Protein AF-A0AAV5RCD4-F1 (afdb_monomer_lite)

pLDDT: mean 82.8, std 16.0, range [38.75, 97.0]

InterPro domains:
  IPR007918 Mitochondrial distribution/morphology family 35/apoptosis [PF05254] (8-74)
  IPR007918 Mitochondrial distribution/morphology family 35/apoptosis [PTHR46403] (2-85)

Radius of gyration: 18.77 Å; chains: 1; bounding box: 31×48×38 Å

Foldseek 3Di:
DDPPDDADPQNVLRVLVVLLCVQCVCCCVPAVVVVRDPDDPSVVSVVVSVVSVVVVCVVVVCVVVVVVVVPDPVPDPVPPPDCVVVVVVVVVVVD

Secondary structure (DSSP, 8-state):
----P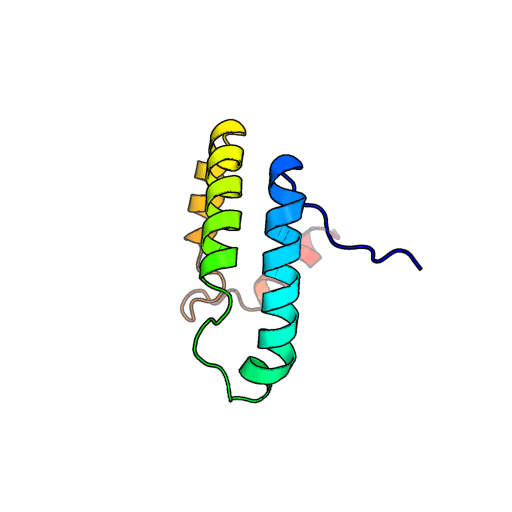PPPSSGGGHHHHHHHHHHHHHHIIIIITTT---S-TTHHHHHHHHHHHHHHHHHHT-HHHHHHHHH--TT-TT----HHHHHHHHHHS--

Sequence (95 aa):
MGNITSTSFAPECNELKQKYDTCFNTWYSEKFLKGKGLQNECEDFWIEYKECLDIHLAKQGIKPLLEEAKKELPFDENNNITDSQIQSEINKKSS

Organism: Pichia kluyveri (NCBI:txid36015)

Structure (mmCIF, N/CA/C/O backbone):
data_AF-A0AAV5RCD4-F1
#
_entry.id   AF-A0AAV5RCD4-F1
#
loop_
_atom_site.group_PDB
_atom_site.id
_atom_site.type_symbol
_atom_site.label_atom_id
_atom_site.label_alt_id
_atom_site.label_comp_id
_atom_site.label_asym_id
_atom_site.label_entity_id
_atom_site.label_seq_id
_atom_site.pdbx_PDB_ins_code
_atom_site.Cartn_x
_atom_site.Cartn_y
_atom_site.Cartn_z
_atom_site.occupancy
_atom_site.B_iso_or_equiv
_atom_site.auth_seq_id
_atom_site.auth_comp_id
_atom_site.auth_asym_id
_atom_site.auth_atom_id
_atom_site.pdbx_PDB_model_num
ATOM 1 N N . MET A 1 1 ? -14.670 -6.049 -21.350 1.00 38.75 1 MET A N 1
ATOM 2 C CA . MET A 1 1 ? -13.401 -6.523 -20.762 1.00 38.75 1 MET A CA 1
ATOM 3 C C . MET A 1 1 ? -13.208 -5.756 -19.465 1.00 38.75 1 MET A C 1
ATOM 5 O O . MET A 1 1 ? -12.732 -4.632 -19.498 1.00 38.75 1 MET A O 1
ATOM 9 N N . GLY A 1 2 ? -13.749 -6.276 -18.362 1.00 46.25 2 GLY A N 1
ATOM 10 C CA . GLY A 1 2 ? -13.642 -5.624 -17.058 1.00 46.25 2 GLY A CA 1
ATOM 11 C C . GLY A 1 2 ? -12.290 -5.962 -16.451 1.00 46.25 2 GLY A C 1
ATOM 12 O O . GLY A 1 2 ? -11.990 -7.138 -16.270 1.00 46.25 2 GLY A O 1
ATOM 13 N N . ASN A 1 3 ? -11.467 -4.952 -16.191 1.00 55.44 3 ASN A N 1
ATOM 14 C CA . ASN A 1 3 ? -10.241 -5.134 -15.431 1.00 55.44 3 ASN A CA 1
ATOM 15 C C . ASN A 1 3 ? -10.649 -5.371 -13.967 1.00 55.44 3 ASN A C 1
ATOM 17 O O . ASN A 1 3 ? -11.094 -4.439 -13.301 1.00 55.44 3 ASN A O 1
ATOM 21 N N . ILE A 1 4 ? -10.612 -6.623 -13.501 1.00 63.28 4 ILE A N 1
ATOM 22 C CA . ILE A 1 4 ? -10.949 -6.986 -12.116 1.00 63.28 4 ILE A CA 1
ATOM 23 C C . ILE A 1 4 ? -9.773 -6.644 -11.193 1.00 63.28 4 ILE A C 1
ATOM 25 O O . ILE A 1 4 ? -8.988 -7.503 -10.803 1.00 63.28 4 ILE A O 1
ATOM 29 N N . THR A 1 5 ? -9.609 -5.363 -10.874 1.00 70.06 5 THR A N 1
ATOM 30 C CA . THR A 1 5 ? -8.624 -4.917 -9.884 1.00 70.06 5 THR A CA 1
ATOM 31 C C . THR A 1 5 ? -9.144 -5.193 -8.472 1.00 70.06 5 THR A C 1
ATOM 33 O O . THR A 1 5 ? -10.315 -4.964 -8.169 1.00 70.06 5 THR A O 1
ATOM 36 N N . SER A 1 6 ? -8.279 -5.736 -7.609 1.00 85.06 6 SER A N 1
ATOM 37 C CA . SER A 1 6 ? -8.636 -6.060 -6.223 1.00 85.06 6 SER A CA 1
ATOM 38 C C . SER A 1 6 ? -9.066 -4.800 -5.472 1.00 85.06 6 SER A C 1
ATOM 40 O O . SER A 1 6 ? -8.363 -3.788 -5.489 1.00 85.06 6 SER A O 1
ATOM 42 N N . THR A 1 7 ? -10.217 -4.859 -4.808 1.00 89.94 7 THR A N 1
ATOM 43 C CA . THR A 1 7 ? -10.713 -3.763 -3.977 1.00 89.94 7 THR A CA 1
ATOM 44 C C . THR A 1 7 ? -9.985 -3.750 -2.638 1.00 89.94 7 THR A C 1
ATOM 46 O O . THR A 1 7 ? -9.755 -4.792 -2.026 1.00 89.94 7 THR A O 1
ATOM 49 N N . SER A 1 8 ? -9.646 -2.560 -2.160 1.00 91.75 8 SER A N 1
ATOM 50 C CA . SER A 1 8 ? -9.232 -2.335 -0.781 1.00 91.75 8 SER A CA 1
ATOM 51 C C . SER A 1 8 ? -10.365 -2.717 0.174 1.00 91.75 8 SER A C 1
ATOM 53 O O . SER A 1 8 ? -11.546 -2.555 -0.137 1.00 91.75 8 SER A O 1
ATOM 55 N N . PHE A 1 9 ? -10.001 -3.189 1.366 1.00 89.69 9 PHE A N 1
ATOM 56 C CA . PHE A 1 9 ? -10.965 -3.417 2.445 1.00 89.69 9 PHE A CA 1
ATOM 57 C C . PHE A 1 9 ? -11.595 -2.101 2.942 1.00 89.69 9 PHE A C 1
ATOM 59 O O . PHE A 1 9 ? -12.693 -2.110 3.490 1.00 89.69 9 PHE A O 1
ATOM 66 N N . ALA A 1 10 ? -10.895 -0.984 2.721 1.00 93.56 10 ALA A N 1
ATOM 67 C CA . ALA A 1 10 ? -11.358 0.382 2.912 1.00 93.56 10 ALA A CA 1
ATOM 68 C C . ALA A 1 10 ? -11.764 0.958 1.541 1.00 93.56 10 ALA A C 1
ATOM 70 O O . ALA A 1 10 ? -10.866 1.290 0.753 1.00 93.56 10 ALA A O 1
ATOM 71 N N . PRO A 1 11 ? -13.070 1.049 1.211 1.00 93.44 11 PRO A N 1
ATOM 72 C CA . PRO A 1 11 ? -13.528 1.474 -0.112 1.00 93.44 11 PRO A CA 1
ATOM 73 C C . PRO A 1 11 ? -13.031 2.864 -0.522 1.00 93.44 11 PRO A C 1
ATOM 75 O O . PRO A 1 11 ? -12.797 3.107 -1.704 1.00 93.44 11 PRO A O 1
ATOM 78 N N . GLU A 1 12 ? -12.821 3.755 0.446 1.00 93.19 12 GLU A N 1
ATOM 79 C CA . GLU A 1 12 ? -12.273 5.095 0.240 1.00 93.19 12 GLU A CA 1
ATOM 80 C C . GLU A 1 12 ? -10.812 5.087 -0.242 1.00 93.19 12 GLU A C 1
ATOM 82 O O . GLU A 1 12 ? -10.375 6.035 -0.886 1.00 93.19 12 GLU A O 1
ATOM 87 N N . CYS A 1 13 ? -10.069 4.003 0.002 1.00 96.50 13 CYS A N 1
ATOM 88 C CA . CYS A 1 13 ? -8.673 3.860 -0.416 1.00 96.50 13 CYS A CA 1
ATOM 89 C C . CYS A 1 13 ? -8.521 3.142 -1.771 1.00 96.50 13 CYS A C 1
ATOM 91 O O . CYS A 1 13 ? -7.396 2.894 -2.205 1.00 96.50 13 CYS A O 1
ATOM 93 N N . ASN A 1 14 ? -9.621 2.780 -2.448 1.00 95.19 14 ASN A N 1
ATOM 94 C CA . ASN A 1 14 ? -9.587 2.007 -3.697 1.00 95.19 14 ASN A CA 1
ATOM 95 C C . ASN A 1 14 ? -8.809 2.702 -4.820 1.00 95.19 14 ASN A C 1
ATOM 97 O O . ASN A 1 14 ? -8.028 2.056 -5.515 1.00 95.19 14 ASN A O 1
ATOM 101 N N . GLU A 1 15 ? -9.000 4.008 -5.002 1.00 94.88 15 GLU A N 1
ATOM 102 C CA . GLU A 1 15 ? -8.306 4.749 -6.062 1.00 94.88 15 GLU A CA 1
ATOM 103 C C . GLU A 1 15 ? -6.799 4.843 -5.796 1.00 94.88 15 GLU A C 1
ATOM 105 O O . GLU A 1 15 ? -5.992 4.643 -6.705 1.00 94.88 15 GLU A O 1
ATOM 110 N N . LEU A 1 16 ? -6.412 5.081 -4.538 1.00 96.12 16 LEU A N 1
ATOM 111 C CA . LEU A 1 16 ? -5.009 5.114 -4.115 1.00 96.12 16 LEU A CA 1
ATOM 112 C C . LEU A 1 16 ? -4.351 3.742 -4.298 1.00 96.12 16 LEU A C 1
ATOM 114 O O . LEU A 1 16 ? -3.258 3.650 -4.857 1.00 96.12 16 LEU A O 1
ATOM 118 N N . LYS A 1 17 ? -5.065 2.668 -3.934 1.00 95.44 17 LYS A N 1
ATOM 119 C CA . LYS A 1 17 ? -4.636 1.288 -4.174 1.00 95.44 17 LYS A CA 1
ATOM 120 C C . LYS A 1 17 ? -4.372 1.031 -5.653 1.00 95.44 17 LYS A C 1
ATOM 122 O O . LYS A 1 17 ? -3.328 0.495 -5.999 1.00 95.44 17 LYS A O 1
ATOM 127 N N . GLN A 1 18 ? -5.297 1.414 -6.533 1.00 95.00 18 GLN A N 1
ATOM 128 C CA . GLN A 1 18 ? -5.151 1.176 -7.970 1.00 95.00 18 GLN A CA 1
ATOM 129 C C . GLN A 1 18 ? -3.935 1.899 -8.558 1.00 95.00 18 GLN A C 1
ATOM 131 O O . GLN A 1 18 ? -3.218 1.311 -9.371 1.00 95.00 18 GLN A O 1
ATOM 136 N N . LYS A 1 19 ? -3.676 3.146 -8.139 1.00 95.00 19 LYS A N 1
ATOM 137 C CA . LYS A 1 19 ? -2.485 3.903 -8.559 1.00 95.00 19 LYS A CA 1
ATOM 138 C C . LYS A 1 19 ? -1.201 3.211 -8.105 1.00 95.00 19 LYS A C 1
ATOM 140 O O . LYS A 1 19 ? -0.320 2.967 -8.931 1.00 95.00 19 LYS A O 1
ATOM 145 N N . TYR A 1 20 ? -1.130 2.846 -6.825 1.00 96.44 20 TYR A N 1
ATOM 146 C CA . TYR A 1 20 ? 0.019 2.145 -6.262 1.00 96.44 20 TYR A CA 1
ATOM 147 C C . TYR A 1 20 ? 0.246 0.782 -6.933 1.00 96.44 20 TYR A C 1
ATOM 149 O O . TYR A 1 20 ? 1.333 0.544 -7.451 1.00 96.44 20 TYR A O 1
ATOM 157 N N . ASP A 1 21 ? -0.778 -0.073 -7.012 1.00 95.50 21 ASP A N 1
ATOM 158 C CA . ASP A 1 21 ? -0.681 -1.418 -7.594 1.00 95.50 21 ASP A CA 1
ATOM 159 C C . ASP A 1 21 ? -0.249 -1.360 -9.069 1.00 95.50 21 ASP A C 1
ATOM 161 O O . ASP A 1 21 ? 0.566 -2.166 -9.516 1.00 95.50 21 ASP A O 1
ATOM 165 N N . THR A 1 22 ? -0.757 -0.393 -9.840 1.00 95.00 22 THR A N 1
ATOM 166 C CA . THR A 1 22 ? -0.372 -0.219 -11.252 1.00 95.00 22 THR A CA 1
ATOM 167 C C . THR A 1 22 ? 1.108 0.143 -11.389 1.00 95.00 22 THR A C 1
ATOM 169 O O . THR A 1 22 ? 1.815 -0.441 -12.219 1.00 95.00 22 THR A O 1
ATOM 172 N N . CYS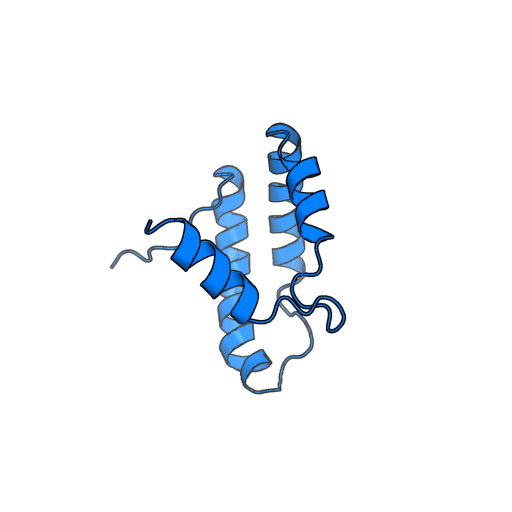 A 1 23 ? 1.591 1.072 -10.557 1.00 95.69 23 CYS A N 1
ATOM 173 C CA . CYS A 1 23 ? 3.005 1.434 -10.512 1.00 95.69 23 CYS A CA 1
ATOM 174 C C . CYS A 1 23 ? 3.858 0.230 -10.089 1.00 95.69 23 CYS A C 1
ATOM 176 O O . CYS A 1 23 ? 4.786 -0.159 -10.803 1.00 95.69 23 CYS A O 1
ATOM 178 N N . PHE A 1 24 ? 3.491 -0.409 -8.975 1.00 95.44 24 PHE A N 1
ATOM 179 C CA . PHE A 1 24 ? 4.218 -1.532 -8.397 1.00 95.44 24 PHE A CA 1
ATOM 180 C C . PHE A 1 24 ? 4.318 -2.707 -9.368 1.00 95.44 24 PHE A C 1
ATOM 182 O O . PHE A 1 24 ? 5.412 -3.211 -9.581 1.00 95.44 24 PHE A O 1
ATOM 189 N N . ASN A 1 25 ? 3.223 -3.118 -10.014 1.00 94.50 25 ASN A N 1
ATOM 190 C CA . ASN A 1 25 ? 3.230 -4.253 -10.943 1.00 94.50 25 ASN A CA 1
ATOM 191 C C . ASN A 1 25 ? 4.176 -4.028 -12.131 1.00 94.50 25 ASN A C 1
ATOM 193 O O . ASN A 1 25 ? 4.876 -4.951 -12.565 1.00 94.50 25 ASN A O 1
ATOM 197 N N . THR A 1 26 ? 4.220 -2.791 -12.633 1.00 94.31 26 THR A N 1
ATOM 198 C CA . THR A 1 26 ? 5.123 -2.395 -13.718 1.00 94.31 26 THR A CA 1
ATOM 199 C C . THR A 1 26 ? 6.573 -2.431 -13.246 1.00 94.31 26 THR A C 1
ATOM 201 O O . THR A 1 26 ? 7.408 -3.093 -13.861 1.00 94.31 26 THR A O 1
ATOM 204 N N . TRP A 1 27 ? 6.872 -1.770 -12.125 1.00 95.06 27 TRP A N 1
ATOM 205 C CA . TRP A 1 27 ? 8.210 -1.749 -11.535 1.00 95.06 27 TRP A CA 1
ATOM 206 C C . TRP A 1 27 ? 8.705 -3.160 -11.179 1.00 95.06 27 TRP A C 1
ATOM 208 O O . TRP A 1 27 ? 9.830 -3.533 -11.516 1.00 95.06 27 TRP A O 1
ATOM 218 N N . TYR A 1 28 ? 7.848 -3.980 -10.573 1.00 94.00 28 TYR A N 1
ATOM 219 C CA . TYR A 1 28 ? 8.169 -5.336 -10.149 1.00 94.00 28 TYR A CA 1
ATOM 220 C C . TYR A 1 28 ? 8.578 -6.206 -11.343 1.00 94.00 28 TYR A C 1
ATOM 222 O O . TYR A 1 28 ? 9.647 -6.819 -11.336 1.00 94.00 28 TYR A O 1
ATOM 230 N N . SER A 1 29 ? 7.779 -6.189 -12.413 1.00 93.94 29 SER A N 1
ATOM 231 C CA . SER A 1 29 ? 8.013 -7.011 -13.607 1.00 93.94 29 SER A CA 1
ATOM 232 C C . SER A 1 29 ? 9.194 -6.518 -14.448 1.00 93.94 29 SER A C 1
ATOM 234 O O . SER A 1 29 ? 10.006 -7.309 -14.929 1.00 93.94 29 SER A O 1
ATOM 236 N N . GLU A 1 30 ? 9.313 -5.203 -14.633 1.00 92.88 30 GLU A N 1
ATOM 237 C CA . GLU A 1 30 ? 10.261 -4.619 -15.585 1.00 92.88 30 GLU A CA 1
ATOM 238 C C . GLU A 1 30 ? 11.611 -4.245 -14.972 1.00 92.88 30 GLU A C 1
ATOM 240 O O . GLU A 1 30 ? 12.610 -4.148 -15.693 1.00 92.88 30 GLU A O 1
ATOM 245 N N . LYS A 1 31 ? 11.669 -4.038 -13.655 1.00 92.44 31 LYS A N 1
ATOM 246 C CA . LYS A 1 31 ? 12.870 -3.559 -12.963 1.00 92.44 31 LYS A CA 1
ATOM 247 C C . LYS A 1 31 ? 13.340 -4.552 -11.916 1.00 92.44 31 LYS A C 1
ATOM 249 O O . LYS A 1 31 ? 14.462 -5.044 -12.036 1.00 92.44 31 LYS A O 1
ATOM 254 N N . PHE A 1 32 ? 12.500 -4.862 -10.930 1.00 93.44 32 PHE A N 1
ATOM 255 C CA . PHE A 1 32 ? 12.892 -5.690 -9.789 1.00 93.44 32 PHE A CA 1
ATOM 256 C C . PHE A 1 32 ? 13.277 -7.109 -10.227 1.00 93.44 32 PHE A C 1
ATOM 258 O O . PHE A 1 32 ? 14.425 -7.512 -10.047 1.00 93.44 32 PHE A O 1
ATOM 265 N N . LEU A 1 33 ? 12.381 -7.825 -10.918 1.00 94.12 33 LEU A N 1
ATOM 266 C CA . LEU A 1 33 ? 12.641 -9.195 -11.390 1.00 94.12 33 LEU A CA 1
ATOM 267 C C . LEU A 1 33 ? 13.790 -9.290 -12.405 1.00 94.12 33 LEU A C 1
ATOM 269 O O . LEU A 1 33 ? 14.404 -10.344 -12.552 1.00 94.12 33 LEU A O 1
ATOM 273 N N . LYS A 1 34 ? 14.110 -8.192 -13.098 1.00 94.62 34 LYS A N 1
ATOM 274 C CA . LYS A 1 34 ? 15.224 -8.123 -14.059 1.00 94.62 34 LYS A CA 1
ATOM 275 C C . LYS A 1 34 ? 16.545 -7.688 -13.410 1.00 94.62 34 LYS A C 1
ATOM 277 O O . LYS A 1 34 ? 17.520 -7.488 -14.132 1.00 94.62 34 LYS A O 1
ATOM 282 N N . GLY A 1 35 ? 16.578 -7.499 -12.087 1.00 92.00 35 GLY A N 1
ATOM 283 C CA . GLY A 1 35 ? 17.763 -7.074 -11.335 1.00 92.00 35 GLY A CA 1
ATOM 284 C C . GLY A 1 35 ? 18.190 -5.624 -11.593 1.00 92.00 35 GLY A C 1
ATOM 285 O O . GLY A 1 35 ? 19.346 -5.277 -11.375 1.00 92.00 35 GLY A O 1
ATOM 286 N N . LYS A 1 36 ? 17.286 -4.778 -12.103 1.00 87.12 36 LYS A N 1
ATOM 287 C CA . LYS A 1 36 ? 17.566 -3.392 -12.525 1.00 87.12 36 LYS A CA 1
ATOM 288 C C . LYS A 1 36 ? 16.959 -2.325 -11.611 1.00 87.12 36 LYS A C 1
ATOM 290 O O . LYS A 1 36 ? 17.271 -1.154 -11.792 1.00 87.12 36 LYS A O 1
ATOM 295 N N . GLY A 1 37 ? 16.088 -2.699 -10.673 1.00 79.50 37 GLY A N 1
ATOM 296 C CA . GLY A 1 37 ? 15.396 -1.760 -9.786 1.00 79.50 37 GLY A CA 1
ATOM 297 C C . GLY A 1 37 ? 15.444 -2.211 -8.340 1.00 79.50 37 GLY A C 1
ATOM 298 O O . GLY A 1 37 ? 14.574 -2.955 -7.907 1.00 79.50 37 GLY A O 1
ATOM 299 N N . LEU A 1 38 ? 16.459 -1.754 -7.604 1.00 79.88 38 LEU A N 1
ATOM 300 C CA . LEU A 1 38 ? 16.524 -1.906 -6.144 1.00 79.88 38 LEU A CA 1
ATOM 301 C C . LEU A 1 38 ? 15.834 -0.749 -5.408 1.00 79.88 38 LEU A C 1
ATOM 303 O O . LEU A 1 38 ? 15.556 -0.856 -4.219 1.00 79.88 38 LEU A O 1
ATOM 307 N N . GLN A 1 39 ? 15.563 0.354 -6.106 1.00 83.75 39 GLN A N 1
ATOM 308 C CA . GLN A 1 39 ? 14.892 1.519 -5.546 1.00 83.75 39 GLN A CA 1
ATOM 309 C C . GLN A 1 39 ? 13.395 1.460 -5.849 1.00 83.75 39 GLN A C 1
ATOM 311 O O . GLN A 1 39 ? 13.007 1.160 -6.980 1.00 83.75 39 GLN A O 1
ATOM 316 N N . ASN A 1 40 ? 12.571 1.750 -4.841 1.00 79.88 40 ASN A N 1
ATOM 317 C CA . ASN A 1 40 ? 11.124 1.846 -4.989 1.00 79.88 40 ASN A CA 1
ATOM 318 C C . ASN A 1 40 ? 10.763 3.148 -5.718 1.00 79.88 40 ASN A C 1
ATOM 320 O O . ASN A 1 40 ? 10.854 4.233 -5.151 1.00 79.88 40 ASN A O 1
ATOM 324 N N . GLU A 1 41 ? 10.360 3.037 -6.981 1.00 90.25 41 GLU A N 1
ATOM 325 C CA . GLU A 1 41 ? 9.911 4.174 -7.800 1.00 90.25 41 GLU A CA 1
ATOM 326 C C . GLU A 1 41 ? 8.453 4.578 -7.488 1.00 90.25 41 GLU A C 1
ATOM 328 O O . GLU A 1 41 ? 7.969 5.590 -7.982 1.00 90.25 41 GLU A O 1
ATOM 333 N N . CYS A 1 42 ? 7.752 3.794 -6.663 1.00 95.06 42 CYS A N 1
ATOM 334 C CA . CYS A 1 42 ? 6.333 3.952 -6.339 1.00 95.06 42 CYS A CA 1
ATOM 335 C C . CYS A 1 42 ? 6.098 4.433 -4.898 1.00 95.06 42 CYS A C 1
ATOM 337 O O . CYS A 1 42 ? 4.989 4.289 -4.383 1.00 95.06 42 CYS A O 1
ATOM 339 N N . GLU A 1 43 ? 7.136 4.956 -4.235 1.00 94.00 43 GLU A N 1
ATOM 340 C CA . GLU A 1 43 ? 7.098 5.341 -2.818 1.00 94.00 43 GLU A CA 1
ATOM 341 C C . GLU A 1 43 ? 6.031 6.406 -2.530 1.00 94.00 43 GLU A C 1
ATOM 343 O O . GLU A 1 43 ? 5.270 6.260 -1.580 1.00 94.00 43 GLU A O 1
ATOM 348 N N . ASP A 1 44 ? 5.890 7.417 -3.389 1.00 94.38 44 ASP A N 1
ATOM 349 C CA . ASP A 1 44 ? 4.897 8.482 -3.187 1.00 94.38 44 ASP A CA 1
ATOM 350 C C . ASP A 1 44 ? 3.463 7.921 -3.179 1.00 94.38 44 ASP A C 1
ATOM 352 O O . ASP A 1 44 ? 2.682 8.180 -2.263 1.00 94.38 44 ASP A O 1
ATOM 356 N N . PHE A 1 45 ? 3.135 7.056 -4.148 1.00 94.94 45 PHE A N 1
ATOM 357 C CA . PHE A 1 45 ? 1.830 6.386 -4.203 1.00 94.94 45 PHE A CA 1
ATOM 358 C C . PHE A 1 45 ? 1.619 5.429 -3.027 1.00 94.94 45 PHE A C 1
ATOM 360 O O . PHE A 1 45 ? 0.492 5.255 -2.560 1.00 94.94 45 PHE A O 1
ATOM 367 N N . TRP A 1 46 ? 2.694 4.792 -2.556 1.00 96.12 46 TRP A N 1
ATOM 368 C CA . TRP A 1 46 ? 2.648 3.913 -1.395 1.00 96.12 46 TRP A CA 1
ATOM 369 C C . TRP A 1 46 ? 2.307 4.680 -0.123 1.00 96.12 46 TRP A C 1
ATOM 371 O O . TRP A 1 46 ? 1.443 4.235 0.629 1.00 96.12 46 TRP A O 1
ATOM 381 N N . ILE A 1 47 ? 2.953 5.825 0.109 1.00 96.38 47 ILE A N 1
ATOM 382 C CA . ILE A 1 47 ? 2.732 6.651 1.298 1.00 96.38 47 ILE A CA 1
ATOM 383 C C . ILE A 1 47 ? 1.267 7.089 1.369 1.00 96.38 47 ILE A C 1
ATOM 385 O O . ILE A 1 47 ? 0.622 6.861 2.393 1.00 96.38 47 ILE A O 1
ATOM 389 N N . GLU A 1 48 ? 0.717 7.620 0.272 1.00 96.06 48 GLU A N 1
ATOM 390 C CA . GLU A 1 48 ? -0.687 8.051 0.212 1.00 96.06 48 GLU A CA 1
ATOM 391 C C . GLU A 1 48 ? -1.657 6.894 0.498 1.00 96.06 48 GLU A C 1
ATOM 393 O O . GLU A 1 48 ? -2.583 7.012 1.308 1.00 96.06 48 GLU A O 1
ATOM 398 N N . TYR A 1 49 ? -1.444 5.743 -0.147 1.00 96.69 49 TYR A N 1
ATOM 399 C CA . TYR A 1 49 ? -2.289 4.570 0.058 1.00 96.69 49 TYR A CA 1
ATOM 400 C C . TYR A 1 49 ? -2.191 4.037 1.493 1.00 96.69 49 TYR A C 1
ATOM 402 O O . TYR A 1 49 ? -3.215 3.765 2.125 1.00 96.69 49 TYR A O 1
ATOM 410 N N . LYS A 1 50 ? -0.972 3.917 2.026 1.00 95.88 50 LYS A N 1
ATOM 411 C CA . LYS A 1 50 ? -0.708 3.418 3.377 1.00 95.88 50 LYS A CA 1
ATOM 412 C C . LYS A 1 50 ? -1.346 4.306 4.437 1.00 95.88 50 LYS A C 1
ATOM 414 O O . LYS A 1 50 ? -1.962 3.778 5.358 1.00 95.88 50 LYS A O 1
ATOM 419 N N . GLU A 1 51 ? -1.241 5.625 4.305 1.00 96.44 51 GLU A N 1
ATOM 420 C CA . GLU A 1 51 ? -1.858 6.562 5.244 1.00 96.44 51 GLU A CA 1
ATOM 421 C C . GLU A 1 51 ? -3.381 6.373 5.299 1.00 96.44 51 GLU A C 1
ATOM 423 O O . GLU A 1 51 ? -3.961 6.256 6.383 1.00 96.44 51 GLU A O 1
ATOM 428 N N . CYS A 1 52 ? -4.022 6.236 4.134 1.00 97.00 52 CYS A N 1
ATOM 429 C CA . CYS A 1 52 ? -5.451 5.939 4.048 1.00 97.00 52 CYS A CA 1
ATOM 430 C C . CYS A 1 52 ? -5.811 4.632 4.780 1.00 97.00 52 CYS A C 1
ATOM 432 O O . CYS A 1 52 ? -6.770 4.591 5.560 1.00 97.00 52 CYS A O 1
ATOM 434 N N . LEU A 1 53 ? -5.009 3.574 4.596 1.00 95.19 53 LEU A N 1
ATOM 435 C CA . LEU A 1 53 ? -5.208 2.307 5.301 1.00 95.19 53 LEU A CA 1
ATOM 436 C C . LEU A 1 53 ? -5.020 2.440 6.812 1.00 95.19 53 LEU A C 1
ATOM 438 O O . LEU A 1 53 ? -5.834 1.913 7.567 1.00 95.19 53 LEU A O 1
ATOM 442 N N . ASP A 1 54 ? -3.974 3.126 7.269 1.00 93.56 54 ASP A N 1
ATOM 443 C CA . ASP A 1 54 ? -3.651 3.255 8.692 1.00 93.56 54 ASP A CA 1
ATOM 444 C C . ASP A 1 54 ? -4.770 3.961 9.468 1.00 93.56 54 ASP A C 1
ATOM 446 O O . ASP A 1 54 ? -5.086 3.566 10.599 1.00 93.56 54 ASP A O 1
ATOM 450 N N . ILE A 1 55 ? -5.413 4.954 8.845 1.00 93.75 55 ILE A N 1
ATOM 451 C CA . ILE A 1 55 ? -6.598 5.632 9.384 1.00 93.75 55 ILE A CA 1
ATOM 452 C C . ILE A 1 55 ? -7.770 4.653 9.499 1.00 93.75 55 ILE A C 1
ATOM 454 O O . ILE A 1 55 ? -8.440 4.606 10.535 1.00 93.75 55 ILE A O 1
ATOM 458 N N . HIS A 1 56 ? -8.034 3.857 8.461 1.00 94.31 56 HIS A N 1
ATOM 459 C CA . HIS A 1 56 ? -9.150 2.915 8.477 1.00 94.31 56 HIS A CA 1
ATOM 460 C C . HIS A 1 56 ? -8.909 1.750 9.456 1.00 94.31 56 HIS A C 1
ATOM 462 O O . HIS A 1 56 ? -9.800 1.397 10.228 1.00 94.31 56 HIS A O 1
ATOM 468 N N . LEU A 1 57 ? -7.698 1.188 9.500 1.00 93.12 57 LEU A N 1
ATOM 469 C CA . LEU A 1 57 ? -7.309 0.121 10.432 1.00 93.12 57 LEU A CA 1
ATOM 470 C C . LEU A 1 57 ? -7.481 0.545 11.892 1.00 93.12 57 LEU A C 1
ATOM 472 O O . LEU A 1 57 ? -7.931 -0.253 12.717 1.00 93.12 57 LEU A O 1
ATOM 476 N N . ALA A 1 58 ? -7.149 1.800 12.210 1.00 91.31 58 ALA A N 1
ATOM 477 C CA . ALA A 1 58 ? -7.360 2.354 13.542 1.00 91.31 58 ALA A CA 1
ATOM 478 C C . ALA A 1 58 ? -8.854 2.409 13.908 1.00 91.31 58 ALA A C 1
ATOM 480 O O . ALA A 1 58 ? -9.213 2.064 15.031 1.00 91.31 58 ALA A O 1
ATOM 481 N N . LYS A 1 59 ? -9.732 2.765 12.957 1.00 93.00 59 LYS A N 1
ATOM 482 C CA . LYS A 1 59 ? -11.193 2.791 13.166 1.00 93.00 59 LYS A CA 1
ATOM 483 C C . LYS A 1 59 ? -11.791 1.400 13.389 1.00 93.00 59 LYS A C 1
ATOM 485 O O . LYS A 1 59 ? -12.714 1.266 14.181 1.00 93.00 59 LYS A O 1
ATOM 490 N N . GLN A 1 60 ? -11.269 0.376 12.712 1.00 92.56 60 GLN A N 1
ATOM 491 C CA . GLN A 1 60 ? -11.760 -1.006 12.826 1.00 92.56 60 GLN A CA 1
ATOM 492 C C . GLN A 1 60 ? -11.258 -1.734 14.083 1.00 92.56 60 GLN A C 1
ATOM 494 O O . GLN A 1 60 ? -11.714 -2.834 14.380 1.00 92.56 60 GLN A O 1
ATOM 499 N N . GLY A 1 61 ? -10.286 -1.171 14.810 1.00 90.56 61 GLY A N 1
ATOM 500 C CA . GLY A 1 61 ? -9.738 -1.780 16.028 1.00 90.56 61 GLY A CA 1
ATOM 501 C C . GLY A 1 61 ? -8.877 -3.032 15.802 1.00 90.56 61 GLY A C 1
ATOM 502 O O . GLY A 1 61 ? -8.375 -3.597 16.767 1.00 90.56 61 GLY A O 1
ATOM 503 N N . ILE A 1 62 ? -8.650 -3.450 14.551 1.00 91.62 62 ILE A N 1
ATOM 504 C CA . ILE A 1 62 ? -7.806 -4.610 14.204 1.00 91.62 62 ILE A CA 1
ATOM 505 C C . ILE A 1 62 ? -6.306 -4.283 14.204 1.00 91.62 62 ILE A C 1
ATOM 507 O O . ILE A 1 62 ? -5.469 -5.183 14.213 1.00 91.62 62 ILE A O 1
ATOM 511 N N . LYS A 1 63 ? -5.947 -2.992 14.225 1.00 88.75 63 LYS A N 1
ATOM 512 C CA . LYS A 1 63 ? -4.554 -2.529 14.166 1.00 88.75 63 LYS A CA 1
ATOM 513 C C . LYS A 1 63 ? -3.624 -3.225 15.181 1.00 88.75 63 LYS A C 1
ATOM 515 O O . LYS A 1 63 ? -2.572 -3.677 14.747 1.00 88.75 63 LYS A O 1
ATOM 520 N N . PRO A 1 64 ? -3.974 -3.401 16.473 1.00 90.62 64 PRO A N 1
ATOM 521 C CA . PRO A 1 64 ? -3.097 -4.082 17.431 1.00 90.62 64 PRO A CA 1
ATOM 522 C C . PRO A 1 64 ? -2.812 -5.546 17.071 1.00 90.62 64 PRO A C 1
ATOM 524 O O . PRO A 1 64 ? -1.687 -6.000 17.235 1.00 90.62 64 PRO A O 1
ATOM 527 N N . LEU A 1 65 ? -3.810 -6.265 16.545 1.00 90.56 65 LEU A N 1
ATOM 528 C CA . LEU A 1 65 ? -3.654 -7.658 16.113 1.00 90.56 65 LEU A CA 1
ATOM 529 C C . LEU A 1 65 ? -2.757 -7.756 14.880 1.00 90.56 65 LEU A C 1
ATOM 531 O O . LEU A 1 65 ? -1.901 -8.629 14.804 1.00 90.56 65 LEU A O 1
ATOM 535 N N . LEU A 1 66 ? -2.929 -6.832 13.932 1.00 91.06 66 LEU A N 1
ATOM 536 C CA . LEU A 1 66 ? -2.084 -6.766 12.746 1.00 91.06 66 LEU A CA 1
ATOM 537 C C . LEU A 1 66 ? -0.624 -6.455 13.106 1.00 91.06 66 LEU A C 1
ATOM 539 O O . LEU A 1 66 ? 0.281 -7.059 12.543 1.00 91.06 66 LEU A O 1
ATOM 543 N N . GLU A 1 67 ? -0.387 -5.523 14.032 1.00 90.31 67 GLU A N 1
ATOM 544 C CA . GLU A 1 67 ? 0.970 -5.196 14.484 1.00 90.31 67 GLU A CA 1
ATOM 545 C C . GLU A 1 67 ? 1.621 -6.334 15.269 1.00 90.31 67 GLU A C 1
ATOM 547 O O . GLU A 1 67 ? 2.832 -6.504 15.181 1.00 90.31 67 GLU A O 1
ATOM 552 N N . GLU A 1 68 ? 0.846 -7.130 16.006 1.00 91.25 68 GLU A N 1
ATOM 553 C CA . GLU A 1 68 ? 1.377 -8.329 16.653 1.00 91.25 68 GLU A CA 1
ATOM 554 C C . GLU A 1 68 ? 1.771 -9.389 15.621 1.00 91.25 68 GLU A C 1
ATOM 556 O O . GLU A 1 68 ? 2.916 -9.831 15.616 1.00 91.25 68 GLU A O 1
ATOM 561 N N . ALA A 1 69 ? 0.889 -9.686 14.663 1.00 90.50 69 ALA A N 1
ATOM 562 C CA . ALA A 1 69 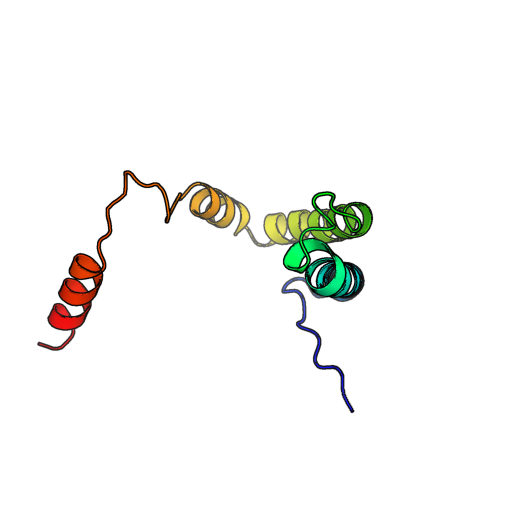? 1.174 -10.632 13.585 1.00 90.50 69 ALA A CA 1
ATOM 563 C C . ALA A 1 69 ? 2.388 -10.217 12.731 1.00 90.50 69 ALA A C 1
ATOM 565 O O . ALA A 1 69 ? 3.143 -11.064 12.271 1.00 90.50 69 ALA A O 1
ATOM 566 N N . LYS A 1 70 ? 2.623 -8.912 12.530 1.00 88.38 70 LYS A N 1
ATOM 567 C CA . LYS A 1 70 ? 3.810 -8.411 11.809 1.00 88.38 70 LYS A CA 1
ATOM 568 C C . LYS A 1 70 ? 5.133 -8.666 12.536 1.00 88.38 70 LYS A C 1
ATOM 570 O O . LYS A 1 70 ? 6.171 -8.669 11.880 1.00 88.38 70 LYS A O 1
ATOM 575 N N . LYS A 1 71 ? 5.122 -8.796 13.867 1.00 89.06 71 LYS A N 1
ATOM 576 C CA . LYS A 1 71 ? 6.329 -9.110 14.651 1.00 89.06 71 LYS A CA 1
ATOM 577 C C . LYS A 1 71 ? 6.662 -10.591 14.618 1.00 89.06 71 LYS A C 1
ATOM 579 O O . LYS A 1 71 ? 7.791 -10.955 14.936 1.00 89.06 71 LYS A O 1
ATOM 584 N N . GLU A 1 72 ? 5.694 -11.435 14.279 1.00 86.19 72 GLU A N 1
ATOM 585 C CA . GLU A 1 72 ? 5.957 -12.844 14.048 1.00 86.19 72 GLU A CA 1
ATOM 586 C C . GLU A 1 72 ? 6.903 -12.936 12.844 1.00 86.19 72 GLU A C 1
ATOM 588 O O . GLU A 1 72 ? 6.618 -12.419 11.764 1.00 86.19 72 GLU A O 1
ATOM 593 N N . LEU A 1 73 ? 8.074 -13.538 13.052 1.00 77.81 73 LEU A N 1
ATOM 594 C CA . LEU A 1 73 ? 9.066 -13.802 12.014 1.00 77.81 73 LEU A CA 1
ATOM 595 C C . LEU A 1 73 ? 8.930 -15.275 11.607 1.00 77.81 73 LEU A C 1
ATOM 597 O O . LEU A 1 73 ? 9.668 -16.127 12.109 1.00 77.81 73 LEU A O 1
ATOM 601 N N . PRO A 1 74 ? 7.971 -15.619 10.724 1.00 75.94 74 PRO A N 1
ATOM 602 C CA . PRO A 1 74 ? 7.682 -17.010 10.379 1.00 75.94 74 PRO A CA 1
ATOM 603 C C . PRO A 1 74 ? 8.840 -17.709 9.655 1.00 75.94 74 PRO A C 1
ATOM 605 O O . PRO A 1 74 ? 8.820 -18.927 9.521 1.00 75.94 74 PRO A O 1
ATOM 608 N N . PHE A 1 75 ? 9.838 -16.951 9.191 1.00 76.31 75 PHE A N 1
ATOM 609 C CA . PHE A 1 75 ? 10.987 -17.453 8.439 1.00 76.31 75 PHE A CA 1
ATOM 610 C C . PHE A 1 75 ? 12.331 -17.182 9.131 1.00 76.31 75 PHE A C 1
ATOM 612 O O . PHE A 1 75 ? 13.368 -17.218 8.472 1.00 76.31 75 PHE A O 1
ATOM 619 N N . ASP A 1 76 ? 12.338 -16.911 10.440 1.00 72.25 76 ASP A N 1
ATOM 620 C CA . ASP A 1 76 ? 13.591 -16.887 11.196 1.00 72.25 76 ASP A CA 1
ATOM 621 C C . ASP A 1 76 ? 14.235 -18.276 11.175 1.00 72.25 76 ASP A C 1
ATOM 623 O O . ASP A 1 76 ? 13.621 -19.253 11.598 1.00 72.25 76 ASP A O 1
ATOM 627 N N . GLU A 1 77 ? 15.501 -18.360 10.753 1.00 61.00 77 GLU A N 1
ATOM 628 C CA . GLU A 1 77 ? 16.272 -19.615 10.654 1.00 61.00 77 GLU A CA 1
ATOM 629 C C . GLU A 1 77 ? 16.331 -20.409 11.978 1.00 61.00 77 GLU A C 1
ATOM 631 O O . GLU A 1 77 ? 16.587 -21.612 11.987 1.00 61.00 77 GLU A O 1
ATOM 636 N N . ASN A 1 78 ? 16.064 -19.748 13.109 1.00 59.12 78 ASN A N 1
ATOM 637 C CA . ASN A 1 78 ? 16.023 -20.357 14.440 1.00 59.12 78 ASN A CA 1
ATOM 638 C C . ASN A 1 78 ? 14.650 -20.952 14.810 1.00 59.12 78 ASN A C 1
ATOM 640 O O . ASN A 1 78 ? 14.570 -21.764 15.732 1.00 59.12 78 ASN A O 1
ATOM 644 N N . ASN A 1 79 ? 13.580 -20.596 14.096 1.00 56.62 79 ASN A N 1
ATOM 645 C CA . ASN A 1 79 ? 12.270 -21.230 14.202 1.00 56.62 79 ASN A CA 1
ATOM 646 C C . ASN A 1 79 ? 12.196 -22.362 13.179 1.00 56.62 79 ASN A C 1
ATOM 648 O O . ASN A 1 79 ? 11.560 -22.255 12.134 1.00 56.62 79 ASN A O 1
ATOM 652 N N . ASN A 1 80 ? 12.852 -23.477 13.505 1.00 54.06 80 ASN A N 1
ATOM 653 C CA . ASN A 1 80 ? 12.710 -24.738 12.782 1.00 54.06 80 ASN A CA 1
ATOM 654 C C . ASN A 1 80 ? 11.301 -25.320 12.982 1.00 54.06 80 ASN A C 1
ATOM 656 O O . ASN A 1 80 ? 11.146 -26.390 13.574 1.00 54.06 80 ASN A O 1
ATOM 660 N N . ILE A 1 81 ? 10.274 -24.656 12.447 1.00 60.34 81 ILE A N 1
ATOM 661 C CA . ILE A 1 81 ? 9.054 -25.351 12.058 1.00 60.34 81 ILE A CA 1
ATOM 662 C C . ILE A 1 81 ? 9.385 -26.086 10.772 1.00 60.34 81 ILE A C 1
ATOM 664 O O . ILE A 1 81 ? 9.137 -25.630 9.662 1.00 60.34 81 ILE A O 1
ATOM 668 N N . THR A 1 82 ? 10.046 -27.228 10.940 1.00 60.47 82 THR A N 1
ATOM 669 C CA . THR A 1 82 ? 10.219 -28.171 9.841 1.00 60.47 82 THR A CA 1
ATOM 670 C C . THR A 1 82 ? 8.834 -28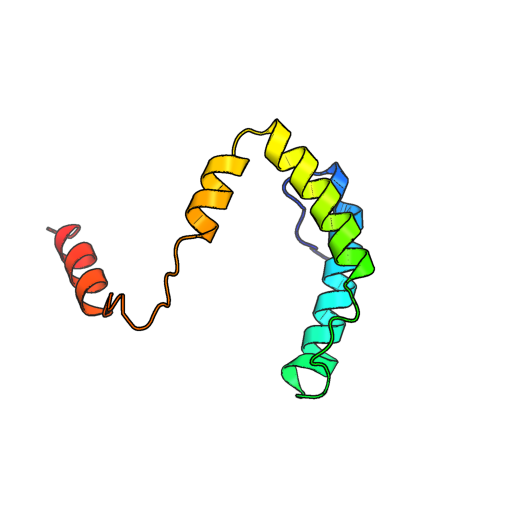.642 9.408 1.00 60.47 82 THR A C 1
ATOM 672 O O . THR A 1 82 ? 7.965 -28.884 10.250 1.00 60.47 82 THR A O 1
ATOM 675 N N . ASP A 1 83 ? 8.647 -28.857 8.107 1.00 56.78 83 ASP A N 1
ATOM 676 C CA . ASP A 1 83 ? 7.424 -29.412 7.505 1.00 56.78 83 ASP A CA 1
ATOM 677 C C . ASP A 1 83 ? 6.914 -30.703 8.193 1.00 56.78 83 ASP A C 1
ATOM 679 O O . ASP A 1 83 ? 5.763 -31.112 8.026 1.00 56.78 83 ASP A O 1
ATOM 683 N N . SER A 1 84 ? 7.751 -31.338 9.022 1.00 52.47 84 SER A N 1
ATOM 684 C CA . SER A 1 84 ? 7.395 -32.462 9.888 1.00 52.47 84 SER A CA 1
ATOM 685 C C . SER A 1 84 ? 6.358 -32.127 10.976 1.00 52.47 84 SER A C 1
ATOM 687 O O . SER A 1 84 ? 5.512 -32.972 11.276 1.00 52.47 84 SER A O 1
ATOM 689 N N . GLN A 1 85 ? 6.345 -30.906 11.531 1.00 57.22 85 GLN A N 1
ATOM 690 C CA . GLN A 1 85 ? 5.348 -30.502 12.534 1.00 57.22 85 GLN A CA 1
ATOM 691 C C . GLN A 1 85 ? 3.965 -30.311 11.899 1.00 57.22 85 GLN A C 1
ATOM 693 O O . GLN A 1 85 ? 2.967 -30.763 12.461 1.00 57.22 85 GLN A O 1
ATOM 698 N N . ILE A 1 86 ? 3.914 -29.776 10.676 1.00 59.53 86 ILE A N 1
ATOM 699 C CA . ILE A 1 86 ? 2.675 -29.581 9.907 1.00 59.53 86 ILE A CA 1
ATOM 700 C C . ILE A 1 86 ? 2.025 -30.931 9.560 1.00 59.53 86 ILE A C 1
ATOM 702 O O . ILE A 1 86 ? 0.819 -31.110 9.734 1.00 59.53 86 ILE A O 1
ATOM 706 N N . GLN A 1 87 ? 2.818 -31.929 9.158 1.00 56.38 87 GLN A N 1
ATOM 707 C CA . GLN A 1 87 ? 2.319 -33.286 8.890 1.00 56.38 87 GLN A CA 1
ATOM 708 C C . GLN A 1 87 ? 1.760 -33.960 10.156 1.00 56.38 87 GLN A C 1
ATOM 710 O O . GLN A 1 87 ? 0.781 -34.707 10.089 1.00 56.38 87 GLN A O 1
ATOM 715 N N . SER A 1 88 ? 2.344 -33.686 11.327 1.00 58.44 88 SER A N 1
ATOM 716 C CA . SER A 1 88 ? 1.888 -34.271 12.592 1.00 58.44 88 SER A CA 1
ATOM 717 C C . SER A 1 88 ? 0.512 -33.753 13.033 1.00 58.44 88 SER A C 1
ATOM 719 O O . SER A 1 88 ? -0.295 -34.532 13.542 1.00 58.44 88 SER A O 1
ATOM 721 N N . GLU A 1 89 ? 0.193 -32.481 12.770 1.00 58.47 89 GLU A N 1
ATOM 722 C CA . GLU A 1 89 ? -1.120 -31.907 13.092 1.00 58.47 89 GLU A CA 1
ATOM 723 C C . GLU A 1 89 ? -2.203 -32.314 12.085 1.00 58.47 89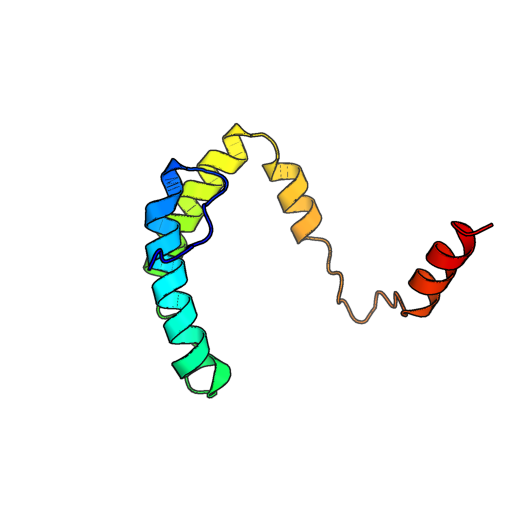 GLU A C 1
ATOM 725 O O . GLU A 1 89 ? -3.341 -32.583 12.477 1.00 58.47 89 GLU A O 1
ATOM 730 N N . ILE A 1 90 ? -1.844 -32.458 10.804 1.00 63.06 90 ILE A N 1
ATOM 731 C CA . ILE A 1 90 ? -2.753 -32.962 9.763 1.00 63.06 90 ILE A CA 1
ATOM 732 C C . ILE A 1 90 ? -3.167 -34.412 10.061 1.00 63.06 90 ILE A C 1
ATOM 734 O O . ILE A 1 90 ? -4.355 -34.737 10.014 1.00 63.06 90 ILE A O 1
ATOM 738 N N . ASN A 1 91 ? -2.221 -35.268 10.459 1.00 59.62 91 ASN A N 1
ATOM 739 C CA . ASN A 1 91 ? -2.506 -36.668 10.788 1.00 59.62 91 ASN A CA 1
ATOM 740 C C . ASN A 1 91 ? -3.314 -36.837 12.085 1.00 59.62 91 ASN A C 1
ATOM 742 O O . ASN A 1 91 ? -4.007 -37.838 12.249 1.00 59.62 91 ASN A O 1
ATOM 746 N N . LYS A 1 92 ? -3.278 -35.855 12.995 1.00 63.34 92 LYS A N 1
ATOM 747 C CA . LYS A 1 92 ? -4.046 -35.885 14.250 1.00 63.34 92 LYS A CA 1
ATOM 748 C C . LYS A 1 92 ? -5.514 -35.497 14.066 1.00 63.34 92 LYS A C 1
ATOM 750 O O . LYS A 1 92 ? -6.338 -35.850 14.900 1.00 63.34 92 LYS A O 1
ATOM 755 N N . LYS A 1 93 ? -5.845 -34.784 12.984 1.00 58.38 93 LYS A N 1
ATOM 756 C CA . LYS A 1 93 ? -7.218 -34.365 12.655 1.00 58.38 93 LYS A CA 1
ATOM 757 C C . LYS A 1 93 ? -7.982 -35.383 11.792 1.00 58.38 93 LYS A C 1
ATOM 759 O O . LYS A 1 93 ? -9.171 -35.194 11.556 1.00 58.38 93 LYS A O 1
ATOM 764 N N . SER A 1 94 ? -7.310 -36.441 11.325 1.00 55.59 94 SER A N 1
ATOM 765 C CA . SER A 1 94 ? -7.901 -37.516 10.512 1.00 55.59 94 SER A CA 1
ATOM 766 C C . SER A 1 94 ? -8.129 -38.830 11.280 1.00 55.59 94 SER A C 1
ATOM 768 O O . SER A 1 94 ? -8.438 -39.836 10.640 1.00 55.59 94 SER A O 1
ATOM 770 N N . SER A 1 95 ? -7.989 -38.832 12.614 1.00 45.81 95 SER A N 1
ATOM 771 C CA . SER A 1 95 ? -8.369 -39.953 13.487 1.00 45.81 95 SER A CA 1
ATOM 772 C C . SER A 1 95 ? -9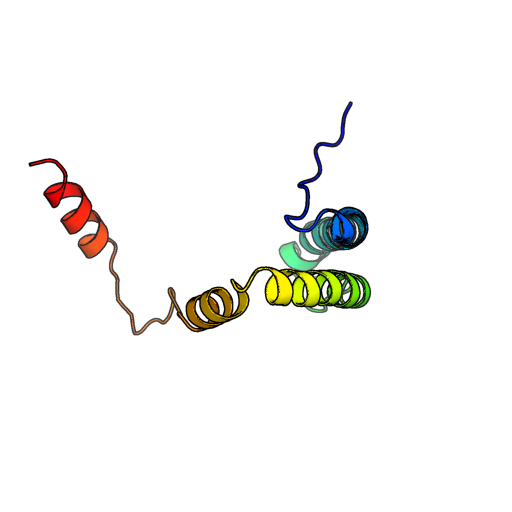.450 -39.562 14.481 1.00 45.81 95 SER A C 1
ATOM 774 O O . SER A 1 95 ? -9.490 -38.381 14.887 1.00 45.81 95 SER A O 1
#